Protein AF-A0A165CI71-F1 (afdb_monomer_lite)

Radius of gyration: 16.38 Å; chains: 1; bounding box: 43×19×41 Å

Sequence (108 aa):
IVILLYDYMLTIDQEIRYVWNSRLSVAKVFFYLNRFTMLGFALMSINELEDDIFSAASLCQFYGNASRCYQCSSFSALRVYATSDRSWTLAALTLTIGLVPFFTNVVR

pLDDT: mean 72.27, std 6.16, range [43.0, 84.31]

Structure (mmCIF, N/CA/C/O backbone):
data_AF-A0A165CI71-F1
#
_entry.id   AF-A0A165CI71-F1
#
loop_
_atom_site.group_PDB
_atom_site.id
_atom_site.type_symbol
_atom_site.label_atom_id
_atom_site.label_alt_id
_atom_site.label_comp_id
_atom_site.label_asym_id
_atom_site.label_entity_id
_atom_site.label_seq_id
_atom_site.pdbx_PDB_ins_code
_atom_site.Cartn_x
_atom_site.Cartn_y
_atom_site.Cartn_z
_atom_site.occupancy
_atom_site.B_iso_or_equiv
_atom_site.auth_seq_id
_atom_site.auth_comp_id
_atom_site.auth_asym_id
_atom_site.auth_atom_id
_atom_site.pdbx_PDB_model_num
ATOM 1 N N . ILE A 1 1 ? 3.870 -9.372 -13.603 1.00 66.50 1 ILE A N 1
ATOM 2 C CA . ILE A 1 1 ? 3.031 -8.159 -13.790 1.00 66.50 1 ILE A CA 1
ATOM 3 C C . ILE A 1 1 ? 1.646 -8.468 -14.365 1.00 66.50 1 ILE A C 1
ATOM 5 O O . ILE A 1 1 ? 0.677 -8.059 -13.748 1.00 66.50 1 ILE A O 1
ATOM 9 N N . VAL A 1 2 ? 1.512 -9.214 -15.472 1.00 74.12 2 VAL A N 1
ATOM 10 C CA . VAL A 1 2 ? 0.195 -9.493 -16.103 1.00 74.12 2 VAL A CA 1
ATOM 11 C C . VAL A 1 2 ? -0.806 -10.158 -15.149 1.00 74.12 2 VAL A C 1
ATOM 13 O O . VAL A 1 2 ? -1.924 -9.682 -15.011 1.00 74.12 2 VAL A O 1
ATOM 16 N N . ILE A 1 3 ? -0.383 -11.200 -14.425 1.00 77.69 3 ILE A N 1
ATOM 17 C CA . ILE A 1 3 ? -1.225 -11.884 -13.424 1.00 77.69 3 ILE A CA 1
ATOM 18 C C . ILE A 1 3 ? -1.631 -10.926 -12.293 1.00 77.69 3 ILE A C 1
ATOM 20 O O . ILE A 1 3 ? -2.764 -10.948 -11.838 1.00 77.69 3 ILE A O 1
ATOM 24 N N . LEU A 1 4 ? -0.718 -10.040 -11.894 1.00 73.75 4 LEU A N 1
ATOM 25 C CA . LEU A 1 4 ? -0.932 -9.032 -10.855 1.00 73.75 4 LEU A CA 1
ATOM 26 C C . LEU A 1 4 ? -1.972 -7.990 -11.285 1.00 73.75 4 LEU A C 1
ATOM 28 O O . LEU A 1 4 ? -2.879 -7.685 -10.524 1.00 73.75 4 LEU A O 1
ATOM 32 N N . LEU A 1 5 ? -1.873 -7.479 -12.515 1.00 75.00 5 LEU A N 1
ATOM 33 C CA . LEU A 1 5 ? -2.847 -6.540 -13.081 1.00 75.00 5 LEU A CA 1
ATOM 34 C C . LEU A 1 5 ? -4.219 -7.188 -13.276 1.00 75.00 5 LEU A C 1
ATOM 36 O O . LEU A 1 5 ? -5.240 -6.553 -13.023 1.00 75.00 5 LEU A O 1
ATOM 40 N N . TYR A 1 6 ? -4.239 -8.450 -13.700 1.00 80.88 6 TYR A N 1
ATOM 41 C CA . TYR A 1 6 ? -5.469 -9.214 -13.864 1.00 80.88 6 TYR A CA 1
ATOM 42 C C . TYR A 1 6 ? -6.191 -9.413 -12.526 1.00 80.88 6 TYR A C 1
ATOM 44 O O . TYR A 1 6 ? -7.376 -9.104 -12.410 1.00 80.88 6 TYR A O 1
ATOM 52 N N . ASP A 1 7 ? -5.457 -9.838 -11.498 1.00 79.94 7 ASP A N 1
ATOM 53 C CA . ASP A 1 7 ? -5.979 -9.977 -10.137 1.00 79.94 7 ASP A CA 1
ATOM 54 C C . ASP A 1 7 ? -6.476 -8.626 -9.589 1.00 79.94 7 ASP A C 1
ATOM 56 O O . ASP A 1 7 ? -7.530 -8.534 -8.955 1.00 79.94 7 ASP A O 1
ATOM 60 N N . TYR A 1 8 ? -5.781 -7.538 -9.944 1.00 76.19 8 TYR A N 1
ATOM 61 C CA . TYR A 1 8 ? -6.175 -6.174 -9.605 1.00 76.19 8 TYR A CA 1
ATOM 62 C C . TYR A 1 8 ? -7.506 -5.753 -10.205 1.00 76.19 8 TYR A C 1
ATOM 64 O O . TYR A 1 8 ? -8.343 -5.202 -9.492 1.00 76.19 8 TYR A O 1
ATOM 72 N N . MET A 1 9 ? -7.682 -5.984 -11.507 1.00 80.06 9 MET A N 1
ATOM 73 C CA . MET A 1 9 ? -8.901 -5.635 -12.237 1.00 80.06 9 MET A CA 1
ATOM 74 C C . MET A 1 9 ? -10.101 -6.403 -11.680 1.00 80.06 9 MET A C 1
ATOM 76 O O . MET A 1 9 ? -11.183 -5.837 -11.549 1.00 80.06 9 MET A O 1
ATOM 80 N N . LEU A 1 10 ? -9.893 -7.665 -11.297 1.00 84.31 10 LEU A N 1
ATOM 81 C CA . LEU A 1 10 ? -10.946 -8.520 -10.758 1.00 84.31 10 LEU A CA 1
ATOM 82 C C . LEU A 1 10 ? -11.391 -8.088 -9.352 1.00 84.31 10 LEU A C 1
ATOM 84 O O . LEU A 1 10 ? -12.578 -8.117 -9.031 1.00 84.31 10 LEU A O 1
ATOM 88 N N . THR A 1 11 ? -10.446 -7.663 -8.513 1.00 81.25 11 THR A N 1
ATOM 89 C CA . THR A 1 11 ? -10.713 -7.274 -7.118 1.00 81.25 11 THR A CA 1
ATOM 90 C C . THR A 1 11 ? -11.185 -5.824 -6.970 1.00 81.25 11 THR A C 1
ATOM 92 O O . THR A 1 11 ? -11.851 -5.496 -5.987 1.00 81.25 11 THR A O 1
ATOM 95 N N . ILE A 1 12 ? -10.925 -4.953 -7.956 1.00 79.25 12 ILE A N 1
ATOM 96 C CA . ILE A 1 12 ? -11.259 -3.519 -7.880 1.00 79.25 12 ILE A CA 1
ATOM 97 C C . ILE A 1 12 ? -12.766 -3.251 -7.788 1.00 79.25 12 ILE A C 1
ATOM 99 O O . ILE A 1 12 ?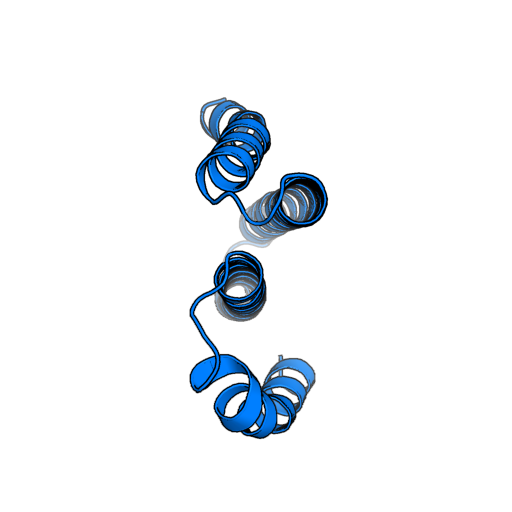 -13.175 -2.349 -7.062 1.00 79.25 12 ILE A O 1
ATOM 103 N N . ASP A 1 13 ? -13.595 -4.043 -8.473 1.00 78.56 13 ASP A N 1
ATOM 104 C CA . ASP A 1 13 ? -15.055 -3.873 -8.458 1.00 78.56 13 ASP A CA 1
ATOM 105 C C . ASP A 1 13 ? -15.624 -4.101 -7.048 1.00 78.56 13 ASP A C 1
ATOM 107 O O . ASP A 1 13 ? -16.398 -3.299 -6.514 1.00 78.56 13 ASP A O 1
ATOM 111 N N . GLN A 1 14 ? -15.138 -5.154 -6.387 1.00 75.81 14 GLN A N 1
ATOM 112 C CA . GLN A 1 14 ? -15.509 -5.481 -5.015 1.00 75.81 14 GLN A CA 1
ATOM 113 C C . GLN A 1 14 ? -14.959 -4.447 -4.027 1.00 75.81 14 GLN A C 1
ATOM 115 O O . GLN A 1 14 ? -15.649 -4.053 -3.085 1.00 75.81 14 GLN A O 1
ATOM 120 N N . GLU A 1 15 ? -13.747 -3.943 -4.250 1.00 76.75 15 GLU A N 1
ATOM 121 C CA . GLU A 1 15 ? -13.178 -2.885 -3.419 1.00 76.75 15 GLU A CA 1
ATOM 122 C C . GLU A 1 15 ? -13.957 -1.574 -3.513 1.00 76.75 15 GLU A C 1
ATOM 124 O O . GLU A 1 15 ? -14.213 -0.934 -2.493 1.00 76.75 15 GLU A O 1
ATOM 129 N N . ILE A 1 16 ? -14.393 -1.170 -4.702 1.00 73.56 16 ILE A N 1
ATOM 130 C CA . ILE A 1 16 ? -15.191 0.049 -4.860 1.00 73.56 16 ILE A CA 1
ATOM 131 C C . ILE A 1 16 ? -16.553 -0.121 -4.169 1.00 73.56 16 ILE A C 1
ATOM 133 O O . ILE A 1 16 ? -17.015 0.773 -3.458 1.00 73.56 16 ILE A O 1
ATOM 137 N N . ARG A 1 17 ? -17.188 -1.292 -4.283 1.00 75.69 17 ARG A N 1
ATOM 138 C CA . ARG A 1 17 ? -18.486 -1.543 -3.638 1.00 75.69 17 ARG A CA 1
ATOM 139 C C . ARG A 1 17 ? -18.419 -1.633 -2.116 1.00 75.69 17 ARG A C 1
ATOM 141 O O . ARG A 1 17 ? -19.226 -1.003 -1.434 1.00 75.69 17 ARG A O 1
ATOM 148 N N . TYR A 1 18 ? -17.486 -2.413 -1.578 1.00 68.88 18 TYR A N 1
ATOM 149 C CA . TYR A 1 18 ? -17.451 -2.734 -0.148 1.00 68.88 18 TYR A CA 1
ATOM 150 C C . TYR A 1 18 ? -16.467 -1.870 0.624 1.00 68.88 18 TYR A C 1
ATOM 152 O O . TYR A 1 18 ? -16.740 -1.434 1.746 1.00 68.88 18 TYR A O 1
ATOM 160 N N . VAL A 1 19 ? -15.314 -1.595 0.022 1.00 69.56 19 VAL A N 1
ATOM 161 C CA . VAL A 1 19 ? -14.267 -0.831 0.678 1.00 69.56 19 VAL A CA 1
ATOM 162 C C . VAL A 1 19 ? -14.564 0.648 0.508 1.00 69.56 19 VAL A C 1
ATOM 164 O O . VAL A 1 19 ? -14.734 1.280 1.539 1.00 69.56 19 VAL A O 1
ATOM 167 N N . TRP A 1 20 ? -14.724 1.220 -0.693 1.00 70.94 20 TRP A N 1
ATOM 168 C CA . TRP A 1 20 ? -14.856 2.683 -0.875 1.00 70.94 20 TRP A CA 1
ATOM 169 C C . TRP A 1 20 ? -16.063 3.283 -0.150 1.00 70.94 20 TRP A C 1
ATOM 171 O O . TRP A 1 20 ? -15.891 4.299 0.522 1.00 70.94 20 TRP A O 1
ATOM 181 N N . ASN A 1 21 ? -17.219 2.617 -0.175 1.00 68.12 21 ASN A N 1
ATOM 182 C CA . ASN A 1 21 ? -18.452 3.129 0.431 1.00 68.12 21 ASN A CA 1
ATOM 183 C C . ASN A 1 21 ? -18.540 2.942 1.966 1.00 68.12 21 ASN A C 1
ATOM 185 O O . ASN A 1 21 ? -19.445 3.459 2.617 1.00 68.12 21 ASN A O 1
ATOM 189 N N . SER A 1 22 ? -17.605 2.206 2.579 1.00 67.94 22 SER A N 1
ATOM 190 C CA . SER A 1 22 ? -17.564 2.019 4.037 1.00 67.94 22 SER A CA 1
ATOM 191 C C . SER A 1 22 ? -16.831 3.159 4.759 1.00 67.94 22 SER A C 1
ATOM 193 O O . SER A 1 22 ? -15.984 3.848 4.178 1.00 67.94 22 SER A O 1
ATOM 195 N N . ARG A 1 23 ? -17.121 3.358 6.057 1.00 67.31 23 ARG A N 1
ATOM 196 C CA . ARG A 1 23 ? -16.443 4.373 6.888 1.00 67.31 23 ARG A CA 1
ATOM 197 C C . ARG A 1 23 ? -14.925 4.217 6.775 1.00 67.31 23 ARG A C 1
ATOM 199 O O . ARG A 1 23 ? -14.416 3.103 6.907 1.00 67.31 23 ARG A O 1
ATOM 206 N N . LEU A 1 24 ? -14.210 5.326 6.550 1.00 62.72 24 LEU A N 1
ATOM 207 C CA . LEU A 1 24 ? -12.747 5.344 6.604 1.00 62.72 24 LEU A CA 1
ATOM 208 C C . LEU A 1 24 ? -12.315 4.693 7.920 1.00 62.72 24 LEU A C 1
ATOM 210 O O . LEU A 1 24 ? -12.759 5.091 8.992 1.00 62.72 24 LEU A O 1
ATOM 214 N N . SER A 1 25 ? -11.535 3.624 7.809 1.00 70.81 25 SER A N 1
ATOM 215 C CA . SER A 1 25 ? -11.026 2.817 8.914 1.00 70.81 25 SER A CA 1
ATOM 216 C C . SER A 1 25 ? -9.524 2.694 8.727 1.00 70.81 25 SER A C 1
ATOM 218 O O . SER A 1 25 ? -9.056 2.640 7.588 1.00 70.81 25 SER A O 1
ATOM 220 N N . VAL A 1 26 ? -8.773 2.606 9.821 1.00 65.56 26 VAL A N 1
ATOM 221 C CA . VAL A 1 26 ? -7.320 2.391 9.788 1.00 65.56 26 VAL A CA 1
ATOM 222 C C . VAL A 1 26 ? -6.981 1.198 8.888 1.00 65.56 26 VAL A C 1
ATOM 224 O O . VAL A 1 26 ? -6.152 1.312 7.991 1.00 65.56 26 VAL A O 1
ATOM 227 N N . ALA A 1 27 ? -7.734 0.103 9.015 1.00 69.25 27 ALA A N 1
ATOM 228 C CA . ALA A 1 27 ? -7.581 -1.089 8.182 1.00 69.25 27 ALA A CA 1
ATOM 229 C C . ALA A 1 27 ? -7.692 -0.817 6.672 1.00 69.25 27 ALA A C 1
ATOM 231 O O . ALA A 1 27 ? -6.950 -1.392 5.883 1.00 69.25 27 ALA A O 1
ATOM 232 N N . LYS A 1 28 ? -8.583 0.096 6.273 1.00 71.75 28 LYS A N 1
ATOM 233 C CA . LYS A 1 28 ? -8.804 0.488 4.876 1.00 71.75 28 LYS A CA 1
ATOM 234 C C . LYS A 1 28 ? -7.619 1.293 4.335 1.00 71.75 28 LYS A C 1
ATOM 236 O O . LYS A 1 28 ? -7.182 1.047 3.219 1.00 71.75 28 LYS A O 1
ATOM 241 N N . VAL A 1 29 ? -7.054 2.197 5.139 1.00 73.38 29 VAL A N 1
ATOM 242 C CA . VAL A 1 29 ? -5.844 2.960 4.774 1.00 73.38 29 VAL A CA 1
ATOM 243 C C . VAL A 1 29 ? -4.633 2.033 4.624 1.00 73.38 29 VAL A C 1
ATOM 245 O O . VAL A 1 29 ? -3.920 2.116 3.628 1.00 73.38 29 VAL A O 1
ATOM 248 N N . PHE A 1 30 ? -4.436 1.107 5.566 1.00 72.81 30 PHE A N 1
ATOM 249 C CA . PHE A 1 30 ? -3.366 0.108 5.493 1.00 72.81 30 PHE A CA 1
ATOM 250 C C . PHE A 1 30 ? -3.496 -0.812 4.281 1.00 72.81 30 PHE A C 1
ATOM 252 O O . PHE A 1 30 ? -2.502 -1.101 3.620 1.00 72.81 30 PHE A O 1
ATOM 259 N N . PHE A 1 31 ? -4.720 -1.239 3.971 1.00 74.31 31 PHE A N 1
ATOM 260 C CA . PHE A 1 31 ? -4.997 -2.051 2.796 1.00 74.31 31 PHE A CA 1
ATOM 261 C C . PHE A 1 31 ? -4.588 -1.322 1.508 1.00 74.31 31 PHE A C 1
ATOM 263 O O . PHE A 1 31 ? -3.859 -1.890 0.699 1.00 74.31 31 PHE A O 1
ATOM 270 N N . TYR A 1 32 ? -4.941 -0.038 1.354 1.00 73.38 32 TYR A N 1
ATOM 271 C CA . TYR A 1 32 ? -4.498 0.747 0.197 1.00 73.38 32 TYR A CA 1
ATOM 272 C C . TYR A 1 32 ? -2.987 0.923 0.140 1.00 73.38 32 TYR A C 1
ATOM 274 O O . TYR A 1 32 ? -2.403 0.731 -0.920 1.00 73.38 32 TYR A O 1
ATOM 282 N N . LEU A 1 33 ? -2.332 1.263 1.249 1.00 73.81 33 LEU A N 1
ATOM 283 C CA . LEU A 1 33 ? -0.882 1.464 1.258 1.00 73.81 33 LEU A CA 1
ATOM 284 C C . LEU A 1 33 ? -0.111 0.179 0.920 1.00 73.81 33 LEU A C 1
ATOM 286 O O . LEU A 1 33 ? 0.863 0.226 0.169 1.00 73.81 33 LEU A O 1
ATOM 290 N N . ASN A 1 34 ? -0.566 -0.975 1.416 1.00 74.44 34 ASN A N 1
ATOM 291 C CA . ASN A 1 34 ? -0.018 -2.279 1.043 1.00 74.44 34 ASN A CA 1
ATOM 292 C C . ASN A 1 34 ? -0.205 -2.562 -0.459 1.00 74.44 34 ASN A C 1
ATOM 294 O O . ASN A 1 34 ? 0.721 -2.977 -1.153 1.00 74.44 34 ASN A O 1
ATOM 298 N N . ARG A 1 35 ? -1.392 -2.241 -0.975 1.00 76.81 35 ARG A N 1
ATOM 299 C CA . ARG A 1 35 ? -1.748 -2.396 -2.384 1.00 76.81 35 ARG A CA 1
ATOM 300 C C . ARG A 1 35 ? -0.853 -1.504 -3.274 1.00 76.81 35 ARG A C 1
ATOM 302 O O . ARG A 1 35 ? -0.192 -1.988 -4.190 1.00 76.81 35 ARG A O 1
ATOM 309 N N . PHE A 1 36 ? -0.702 -0.220 -2.947 1.00 76.81 36 PHE A N 1
ATOM 310 C CA . PHE A 1 36 ? 0.171 0.710 -3.680 1.00 76.81 36 PHE A CA 1
ATOM 311 C C . PHE A 1 36 ? 1.658 0.342 -3.621 1.00 76.81 36 PHE A C 1
ATOM 313 O O . PHE A 1 36 ? 2.355 0.492 -4.623 1.00 76.81 36 PHE A O 1
ATOM 320 N N . THR A 1 37 ? 2.150 -0.166 -2.489 1.00 72.19 37 THR A N 1
ATOM 321 C CA . THR A 1 37 ? 3.551 -0.612 -2.380 1.00 72.19 37 THR A CA 1
ATOM 322 C C . THR A 1 37 ? 3.833 -1.822 -3.271 1.00 72.19 37 THR A C 1
ATOM 324 O O . THR A 1 37 ? 4.879 -1.871 -3.917 1.00 72.19 37 THR A O 1
ATOM 327 N N . MET A 1 38 ? 2.884 -2.753 -3.389 1.00 72.19 38 MET A N 1
ATOM 328 C CA . MET A 1 38 ? 3.012 -3.927 -4.257 1.00 72.19 38 MET A CA 1
ATOM 329 C C . MET A 1 38 ? 2.985 -3.559 -5.753 1.00 72.19 38 MET A C 1
ATOM 331 O O . MET A 1 38 ? 3.772 -4.099 -6.532 1.00 72.19 38 MET A O 1
ATOM 335 N N . LEU A 1 39 ? 2.152 -2.588 -6.154 1.00 73.50 39 LEU A N 1
ATOM 336 C CA . LEU A 1 39 ? 2.196 -2.018 -7.509 1.00 73.50 39 LEU A CA 1
ATOM 337 C C . LEU A 1 39 ? 3.491 -1.261 -7.785 1.00 73.50 39 LEU A C 1
ATOM 339 O O . LEU A 1 39 ? 4.063 -1.426 -8.857 1.00 73.50 39 LEU A O 1
ATOM 343 N N . GLY A 1 40 ? 3.963 -0.456 -6.831 1.00 74.88 40 GLY A N 1
ATOM 344 C CA . GLY A 1 40 ? 5.224 0.273 -6.959 1.00 74.88 40 GLY A CA 1
ATOM 345 C C . GLY A 1 40 ? 6.403 -0.668 -7.212 1.00 74.88 40 GLY A C 1
ATOM 346 O O . GLY A 1 40 ? 7.182 -0.436 -8.132 1.00 74.88 40 GLY A O 1
ATOM 347 N N . PHE A 1 41 ? 6.470 -1.783 -6.476 1.00 72.62 41 PHE A N 1
ATOM 348 C CA . PHE A 1 41 ? 7.467 -2.832 -6.701 1.00 72.62 41 PHE A CA 1
ATOM 349 C C . PHE A 1 41 ? 7.346 -3.459 -8.097 1.00 72.62 41 PHE A C 1
ATOM 351 O O . PHE A 1 41 ? 8.337 -3.591 -8.813 1.00 72.62 41 PHE A O 1
ATOM 358 N N . ALA A 1 42 ? 6.123 -3.795 -8.519 1.00 74.19 42 ALA A N 1
ATOM 359 C CA . ALA A 1 42 ? 5.887 -4.352 -9.846 1.00 74.19 42 AL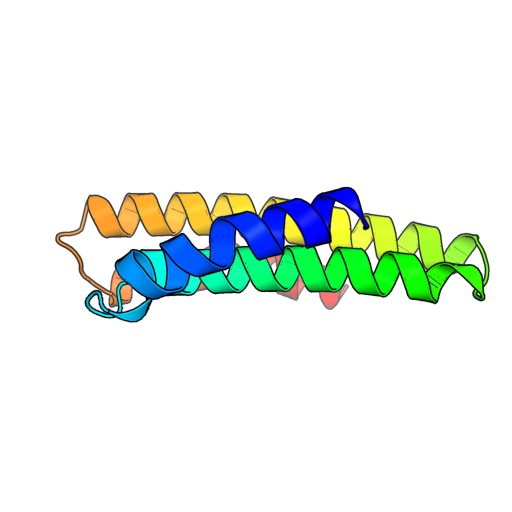A A CA 1
ATOM 360 C C . ALA A 1 42 ? 6.287 -3.377 -10.968 1.00 74.19 42 ALA A C 1
ATOM 362 O O . ALA A 1 42 ? 6.807 -3.820 -11.985 1.00 74.19 42 ALA A O 1
ATOM 363 N N . LEU A 1 43 ? 6.094 -2.067 -10.789 1.00 75.94 43 LEU A N 1
ATOM 364 C CA . LEU A 1 43 ? 6.518 -1.050 -11.754 1.00 75.94 43 LEU A CA 1
ATOM 365 C C . LEU A 1 43 ? 8.041 -0.872 -11.773 1.00 75.94 43 LEU A C 1
ATOM 367 O O . LEU A 1 43 ? 8.622 -0.820 -12.852 1.00 75.94 43 LEU A O 1
ATOM 371 N N . MET A 1 44 ? 8.706 -0.838 -10.614 1.00 69.81 44 MET A N 1
ATOM 372 C CA . MET A 1 44 ? 10.175 -0.773 -10.550 1.00 69.81 44 MET A CA 1
ATOM 373 C C . MET A 1 44 ? 10.822 -1.965 -1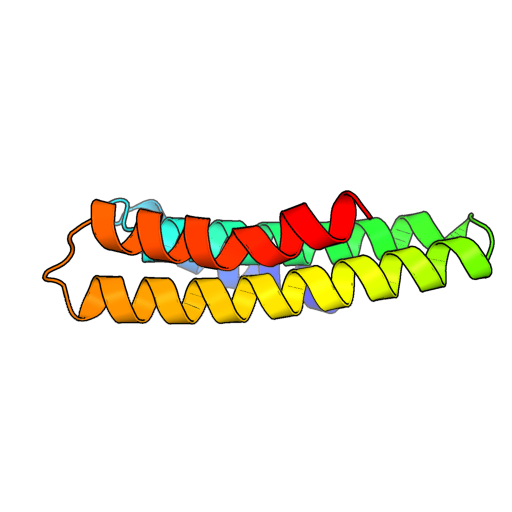1.253 1.00 69.81 44 MET A C 1
ATOM 375 O O . MET A 1 44 ? 11.713 -1.770 -12.071 1.00 69.81 44 MET A O 1
ATOM 379 N N . SER A 1 45 ? 10.278 -3.172 -11.064 1.00 67.88 45 SER A N 1
ATOM 380 C CA . SER A 1 45 ? 10.775 -4.376 -11.742 1.00 67.88 45 SER A CA 1
ATOM 381 C C . SER A 1 45 ? 10.671 -4.340 -13.277 1.00 67.88 45 SER A C 1
ATOM 383 O O . SER A 1 45 ? 11.332 -5.126 -13.945 1.00 67.88 45 SER A O 1
ATOM 385 N N . ILE A 1 46 ? 9.850 -3.447 -13.851 1.00 70.00 46 ILE A N 1
ATOM 386 C CA . ILE A 1 46 ? 9.773 -3.233 -15.308 1.00 70.00 46 ILE A CA 1
ATOM 387 C C . ILE A 1 46 ? 10.860 -2.257 -15.774 1.00 70.00 46 ILE A C 1
ATOM 389 O O . ILE A 1 46 ? 11.385 -2.416 -16.869 1.00 70.00 46 ILE A O 1
ATOM 393 N N . ASN A 1 47 ? 11.193 -1.255 -14.955 1.00 65.50 47 ASN A N 1
ATOM 394 C CA . ASN A 1 47 ? 12.193 -0.240 -15.299 1.00 65.50 47 ASN A CA 1
ATOM 395 C C . ASN A 1 47 ? 13.632 -0.772 -15.145 1.00 65.50 47 ASN A C 1
ATOM 397 O O . ASN A 1 47 ? 14.521 -0.328 -15.855 1.00 65.50 47 ASN A O 1
ATOM 401 N N . GLU A 1 48 ? 13.851 -1.783 -14.297 1.00 60.75 48 GLU A N 1
ATOM 402 C CA . GLU A 1 48 ? 15.157 -2.445 -14.115 1.00 60.75 48 GLU A CA 1
ATOM 403 C C . GLU A 1 48 ? 15.628 -3.284 -15.324 1.00 60.75 48 GLU A C 1
ATOM 405 O O . GLU A 1 48 ? 16.711 -3.861 -15.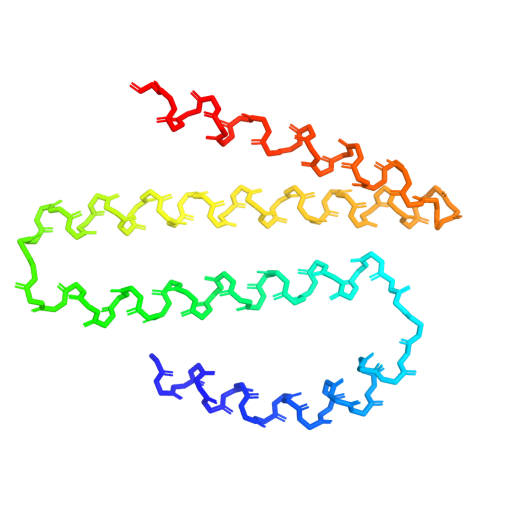285 1.00 60.75 48 GLU A O 1
ATOM 410 N N . LEU A 1 49 ? 14.846 -3.374 -16.406 1.00 57.22 49 LEU A N 1
ATOM 411 C CA . LEU A 1 49 ? 15.237 -4.104 -17.620 1.00 57.22 49 LEU A CA 1
ATOM 412 C C . LEU A 1 49 ? 16.282 -3.362 -18.476 1.00 57.22 49 LEU A C 1
ATOM 414 O O . LEU A 1 49 ? 16.886 -3.996 -19.340 1.00 57.22 49 LEU A O 1
ATOM 418 N N . GLU A 1 50 ? 16.507 -2.063 -18.246 1.00 62.50 50 GLU A N 1
ATOM 419 C CA . GLU A 1 50 ? 17.493 -1.255 -18.989 1.00 62.50 50 GLU A CA 1
ATOM 420 C C . GLU A 1 50 ? 18.757 -0.897 -18.181 1.00 62.50 50 GLU A C 1
ATOM 422 O O . GLU A 1 50 ? 19.753 -0.492 -18.779 1.00 62.50 50 GLU A O 1
ATOM 427 N N . ASP A 1 51 ? 18.762 -1.101 -16.858 1.00 60.62 51 ASP A N 1
ATOM 428 C CA . ASP A 1 51 ? 19.846 -0.668 -15.965 1.00 60.62 51 ASP A CA 1
ATOM 429 C C . ASP A 1 51 ? 20.774 -1.813 -15.506 1.00 60.62 51 ASP A C 1
ATOM 431 O O . ASP A 1 51 ? 20.416 -2.991 -15.472 1.00 60.62 51 ASP A O 1
ATOM 435 N N . ASP A 1 52 ? 22.000 -1.444 -15.125 1.00 63.09 52 ASP A N 1
ATOM 436 C CA . ASP A 1 52 ? 23.085 -2.330 -14.686 1.00 63.09 52 ASP A CA 1
ATOM 437 C C . ASP A 1 52 ? 22.628 -3.369 -13.631 1.00 63.09 52 ASP A C 1
ATOM 439 O O . ASP A 1 52 ? 22.111 -3.018 -12.562 1.00 63.09 52 ASP A O 1
ATOM 443 N N . ILE A 1 53 ? 22.880 -4.660 -13.897 1.00 62.16 53 ILE A N 1
ATOM 444 C CA . ILE A 1 53 ? 22.394 -5.826 -13.118 1.00 62.16 53 ILE A CA 1
ATOM 445 C C . ILE A 1 53 ? 22.714 -5.707 -11.614 1.00 62.16 53 ILE A C 1
ATOM 447 O O . ILE A 1 53 ? 21.966 -6.193 -10.762 1.00 62.16 53 ILE A O 1
ATOM 451 N N . PHE A 1 54 ? 23.827 -5.053 -11.272 1.00 57.47 54 PHE A N 1
ATOM 452 C CA . PHE A 1 54 ? 24.290 -4.904 -9.892 1.00 57.47 54 PHE A CA 1
ATOM 453 C C . PHE A 1 54 ? 23.469 -3.882 -9.088 1.00 57.47 54 PHE A C 1
ATOM 455 O O . PHE A 1 54 ? 23.177 -4.110 -7.912 1.00 57.47 54 PHE A O 1
ATOM 462 N N . SER A 1 55 ? 23.051 -2.782 -9.723 1.00 66.50 55 SER A N 1
ATOM 463 C CA . SER A 1 55 ? 22.239 -1.742 -9.080 1.00 66.50 55 SER A CA 1
ATOM 464 C C . SER A 1 55 ? 20.800 -2.225 -8.891 1.00 66.50 55 SER A C 1
ATOM 466 O O . SER A 1 55 ? 20.271 -2.162 -7.777 1.00 66.50 55 SER A O 1
ATOM 468 N N . ALA A 1 56 ? 20.227 -2.846 -9.928 1.00 66.06 56 ALA A N 1
ATOM 469 C CA . ALA A 1 56 ? 18.890 -3.439 -9.899 1.00 66.06 56 ALA A CA 1
ATOM 470 C C . ALA A 1 56 ? 18.739 -4.482 -8.774 1.00 66.06 56 ALA A C 1
ATOM 472 O O . ALA A 1 56 ? 17.838 -4.401 -7.942 1.00 66.06 56 ALA A O 1
ATOM 473 N N . ALA A 1 57 ? 19.6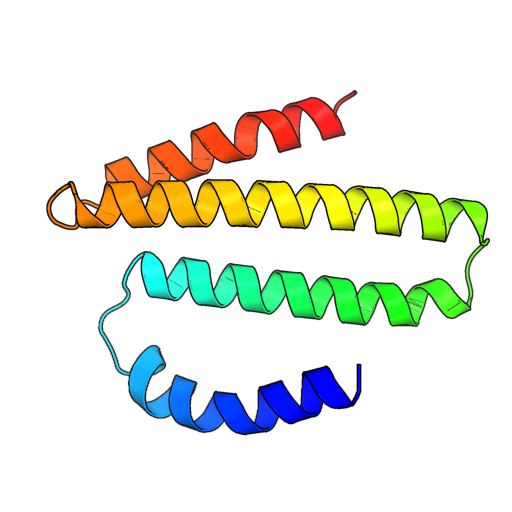90 -5.416 -8.644 1.00 70.06 57 ALA A N 1
ATOM 474 C CA . ALA A 1 57 ? 19.635 -6.440 -7.597 1.00 70.06 57 ALA A CA 1
ATOM 475 C C . ALA A 1 57 ? 19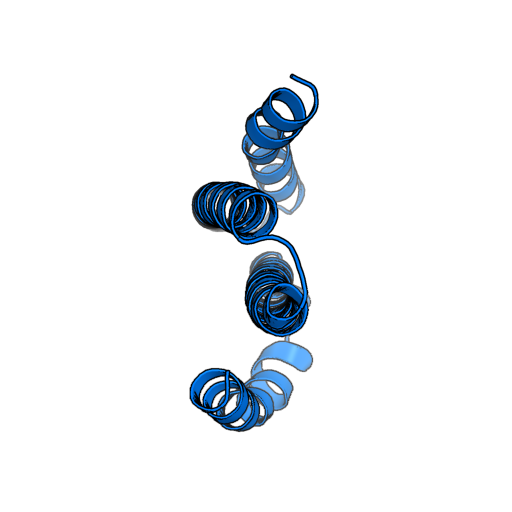.654 -5.853 -6.170 1.00 70.06 57 ALA A C 1
ATOM 477 O O . ALA A 1 57 ? 18.967 -6.362 -5.277 1.00 70.06 57 ALA A O 1
ATOM 478 N N . SER A 1 58 ? 20.427 -4.785 -5.948 1.00 71.19 58 SER A N 1
ATOM 479 C CA . SER A 1 58 ? 20.526 -4.121 -4.644 1.00 71.19 58 SER A CA 1
ATOM 480 C C . SER A 1 58 ? 19.246 -3.362 -4.276 1.00 71.19 58 SER A C 1
ATOM 482 O O . SER A 1 58 ? 18.760 -3.489 -3.149 1.00 71.19 58 SER A O 1
ATOM 484 N N . LEU A 1 59 ? 18.640 -2.663 -5.242 1.00 68.56 59 LEU A N 1
ATOM 485 C CA . LEU A 1 59 ? 17.357 -1.985 -5.075 1.00 68.56 59 LEU A CA 1
ATOM 486 C C . LEU A 1 59 ? 16.247 -3.005 -4.824 1.00 68.56 59 LEU A C 1
ATOM 488 O O . LEU A 1 59 ? 15.498 -2.876 -3.856 1.00 68.56 59 LEU A O 1
ATOM 492 N N . CYS A 1 60 ? 16.197 -4.078 -5.608 1.00 70.12 60 CYS A N 1
ATOM 493 C CA . CYS A 1 60 ? 15.200 -5.130 -5.462 1.00 70.12 60 CYS A CA 1
ATOM 494 C C . CYS A 1 60 ? 15.267 -5.808 -4.074 1.00 70.12 60 CYS A C 1
ATOM 496 O O . CYS A 1 60 ? 14.235 -6.016 -3.428 1.00 70.12 60 CYS A O 1
ATOM 498 N N . GLN A 1 61 ? 16.471 -6.066 -3.542 1.00 76.75 61 GLN A N 1
ATOM 499 C CA . GLN A 1 61 ? 16.649 -6.561 -2.167 1.00 76.75 61 GLN A CA 1
ATOM 500 C C . GLN A 1 61 ? 16.254 -5.528 -1.106 1.00 76.75 61 GLN A C 1
ATOM 502 O O . GLN A 1 61 ? 15.609 -5.880 -0.113 1.00 76.75 61 GLN A O 1
ATOM 507 N N . PHE A 1 62 ? 16.613 -4.260 -1.305 1.00 71.75 62 PHE A N 1
ATOM 508 C CA . PHE A 1 62 ? 16.272 -3.177 -0.389 1.00 71.75 62 PHE A CA 1
ATOM 509 C C . PHE A 1 62 ? 14.748 -2.988 -0.286 1.00 71.75 62 PHE A C 1
ATOM 511 O O . PHE A 1 62 ? 14.188 -3.051 0.812 1.00 71.75 62 PHE A O 1
ATOM 518 N N . TYR A 1 63 ? 14.057 -2.866 -1.423 1.00 71.31 63 TYR A N 1
ATOM 519 C CA . TYR A 1 63 ? 12.596 -2.765 -1.493 1.00 71.31 63 TYR A CA 1
ATOM 520 C C . TYR A 1 63 ? 11.899 -4.037 -0.991 1.00 71.31 63 TYR A C 1
ATOM 522 O O . TYR A 1 63 ? 10.894 -3.956 -0.278 1.00 71.31 63 TYR A O 1
ATOM 530 N N . GLY A 1 64 ? 12.448 -5.218 -1.289 1.00 74.75 64 GLY A N 1
ATOM 531 C CA . GLY A 1 64 ? 11.947 -6.494 -0.780 1.00 74.75 64 GLY A CA 1
ATOM 532 C C . GLY A 1 64 ? 11.970 -6.561 0.750 1.00 74.75 64 GLY A C 1
ATOM 533 O O . GLY A 1 64 ? 10.956 -6.886 1.372 1.00 74.75 64 GLY A O 1
ATOM 534 N N . ASN A 1 65 ? 13.086 -6.179 1.373 1.00 76.31 65 ASN A N 1
ATOM 535 C CA . ASN A 1 65 ? 13.213 -6.130 2.831 1.00 76.31 65 ASN A CA 1
ATOM 536 C C . ASN A 1 65 ? 12.322 -5.042 3.454 1.00 76.31 65 ASN A C 1
ATOM 538 O O . ASN A 1 65 ? 11.655 -5.294 4.460 1.00 76.31 65 ASN A O 1
ATOM 542 N N . ALA A 1 66 ? 12.238 -3.870 2.819 1.00 72.44 66 ALA A N 1
ATOM 543 C CA . ALA A 1 66 ? 11.362 -2.772 3.225 1.00 72.44 66 ALA A CA 1
ATOM 544 C C . ALA A 1 66 ? 9.888 -3.197 3.282 1.00 72.44 66 ALA A C 1
ATOM 546 O O . ALA A 1 66 ? 9.205 -2.983 4.286 1.00 72.44 66 ALA A O 1
ATOM 547 N N . SER A 1 67 ? 9.410 -3.848 2.216 1.00 75.12 67 SER A N 1
ATOM 548 C CA . SER A 1 67 ? 8.025 -4.314 2.104 1.00 75.12 67 SER A CA 1
ATOM 549 C C . SER A 1 67 ? 7.679 -5.346 3.180 1.00 75.12 67 SER A C 1
ATOM 551 O O . SER A 1 67 ? 6.592 -5.305 3.758 1.00 75.12 67 SER A O 1
ATOM 553 N N . ARG A 1 68 ? 8.632 -6.225 3.516 1.00 74.31 68 ARG A N 1
ATOM 554 C CA . ARG A 1 68 ? 8.467 -7.271 4.528 1.00 74.31 68 ARG A CA 1
ATOM 555 C C . ARG A 1 68 ? 8.339 -6.669 5.931 1.00 74.31 68 ARG A C 1
ATOM 557 O O . ARG A 1 68 ? 7.433 -7.039 6.675 1.00 74.31 68 ARG A O 1
ATOM 564 N N . CYS A 1 69 ? 9.175 -5.686 6.266 1.00 72.00 69 CYS A N 1
ATOM 565 C CA . CYS A 1 69 ? 9.073 -4.944 7.527 1.00 72.00 69 CYS A CA 1
ATOM 566 C C . CYS A 1 69 ? 7.769 -4.139 7.612 1.00 72.00 69 CYS A C 1
ATOM 568 O O . CYS A 1 69 ? 7.077 -4.185 8.631 1.00 72.00 69 CYS A O 1
ATOM 570 N N . TYR A 1 70 ? 7.386 -3.473 6.518 1.00 75.81 70 TYR A N 1
ATOM 571 C CA . TYR A 1 70 ? 6.144 -2.708 6.431 1.00 75.81 70 TYR A CA 1
ATOM 572 C C . TYR A 1 70 ? 4.904 -3.577 6.688 1.00 75.81 70 TYR A C 1
ATOM 574 O O . TYR A 1 70 ? 4.013 -3.187 7.448 1.00 75.81 70 TYR A O 1
ATOM 582 N N . GLN A 1 71 ? 4.853 -4.776 6.101 1.00 76.69 71 GLN A N 1
ATOM 583 C CA . GLN A 1 71 ? 3.760 -5.727 6.308 1.00 76.69 71 GLN A CA 1
ATOM 584 C C . GLN A 1 71 ? 3.655 -6.156 7.779 1.00 76.69 71 GLN A C 1
ATOM 586 O O . GLN A 1 71 ? 2.569 -6.088 8.356 1.00 76.69 71 GLN A O 1
ATOM 591 N N . CYS A 1 72 ? 4.772 -6.508 8.423 1.00 76.06 72 CYS A N 1
ATOM 592 C CA . CYS A 1 72 ? 4.797 -6.905 9.835 1.00 76.06 72 CYS A CA 1
ATOM 593 C C . CYS A 1 72 ? 4.303 -5.795 10.779 1.00 76.06 72 CYS A C 1
ATOM 595 O O . CYS A 1 72 ? 3.489 -6.046 11.677 1.00 76.06 72 CYS A O 1
ATOM 597 N N . SER A 1 73 ? 4.757 -4.558 10.570 1.00 78.44 73 SER A N 1
ATOM 598 C CA . SER A 1 73 ? 4.309 -3.404 11.357 1.00 78.44 73 SER A CA 1
ATOM 599 C C . SER A 1 73 ? 2.833 -3.093 11.117 1.00 78.44 73 SER A C 1
ATOM 601 O O . SER A 1 73 ? 2.114 -2.782 12.065 1.00 78.44 73 SER A O 1
ATOM 603 N N . SER A 1 74 ? 2.356 -3.257 9.880 1.00 76.19 74 SER A N 1
ATOM 604 C CA . SER A 1 74 ? 0.947 -3.060 9.527 1.00 76.19 74 SER A CA 1
ATOM 605 C C . SER A 1 74 ? 0.035 -4.050 10.247 1.00 76.19 74 SER A C 1
ATOM 607 O O . SER A 1 74 ? -0.935 -3.637 10.881 1.00 76.19 74 SER A O 1
ATOM 609 N N . PHE A 1 75 ? 0.372 -5.345 10.235 1.00 79.06 75 PHE A N 1
ATOM 610 C CA . PHE A 1 75 ? -0.389 -6.368 10.961 1.00 79.06 75 PHE A CA 1
ATOM 611 C C . PHE A 1 75 ? -0.377 -6.140 12.476 1.00 79.06 75 PHE A C 1
ATOM 613 O O . PHE A 1 75 ? -1.400 -6.320 13.140 1.00 79.06 75 PHE A O 1
ATOM 620 N N . SER A 1 76 ? 0.753 -5.689 13.021 1.00 81.19 76 SER A N 1
ATOM 621 C CA . SER A 1 76 ? 0.875 -5.366 14.446 1.00 81.19 76 SER A CA 1
ATOM 622 C C . SER A 1 76 ? -0.002 -4.168 14.831 1.00 81.19 76 SER A C 1
ATOM 624 O O . SER A 1 76 ? -0.741 -4.239 15.812 1.00 81.19 76 SER A O 1
ATOM 626 N N . ALA A 1 77 ? 0.001 -3.104 14.024 1.00 78.94 77 ALA A N 1
ATOM 627 C CA . ALA A 1 77 ? -0.830 -1.919 14.236 1.00 78.94 77 ALA A CA 1
ATOM 628 C C . ALA A 1 77 ? -2.332 -2.223 14.102 1.00 78.94 77 ALA A C 1
ATOM 630 O O . ALA A 1 77 ? -3.135 -1.768 14.916 1.00 78.94 77 ALA A O 1
ATOM 631 N N . LEU A 1 78 ? -2.715 -3.046 13.122 1.00 76.75 78 LEU A N 1
ATOM 632 C CA . LEU A 1 78 ? -4.083 -3.548 12.940 1.00 76.75 78 LEU A CA 1
ATOM 633 C C . LEU A 1 78 ? -4.571 -4.349 14.149 1.00 76.75 78 LEU A C 1
ATOM 635 O O . LEU A 1 78 ? -5.703 -4.167 14.601 1.00 76.75 78 LEU A O 1
ATOM 639 N N . ARG A 1 79 ? -3.712 -5.212 14.700 1.00 79.81 79 ARG A N 1
ATOM 640 C CA . ARG A 1 79 ? -4.029 -5.987 15.901 1.00 79.81 79 ARG A CA 1
ATOM 641 C C . ARG A 1 79 ? -4.237 -5.076 17.109 1.00 79.81 79 ARG A C 1
ATOM 643 O O . ARG A 1 79 ? -5.218 -5.252 17.826 1.00 79.81 79 ARG A O 1
ATOM 650 N N . VAL A 1 80 ? -3.366 -4.084 17.301 1.00 80.56 80 VAL A N 1
ATOM 651 C CA . VAL A 1 80 ? -3.487 -3.112 18.400 1.00 80.56 80 VAL A CA 1
ATOM 652 C C . VAL A 1 80 ? -4.747 -2.259 18.247 1.00 80.56 80 VAL A C 1
ATOM 654 O O . VAL A 1 80 ? -5.473 -2.067 19.221 1.00 80.56 80 VAL A O 1
ATOM 657 N N . TYR A 1 81 ? -5.074 -1.835 17.023 1.00 74.25 81 TYR A N 1
ATOM 658 C CA . TYR A 1 81 ? -6.314 -1.122 16.709 1.00 74.25 81 TYR A CA 1
ATOM 659 C C . TYR A 1 81 ? -7.568 -1.921 17.089 1.00 74.25 81 TYR A C 1
ATOM 661 O O . TYR A 1 81 ? -8.512 -1.361 17.648 1.00 74.25 81 TYR A O 1
ATOM 669 N N . ALA A 1 82 ? -7.571 -3.231 16.816 1.00 78.44 82 ALA A N 1
ATOM 670 C CA . ALA A 1 82 ? -8.681 -4.116 17.154 1.00 78.44 82 ALA A CA 1
ATOM 671 C C . ALA A 1 82 ? -8.827 -4.327 18.671 1.00 78.44 82 ALA A C 1
ATOM 673 O O . ALA A 1 82 ? -9.946 -4.384 19.171 1.00 78.44 82 ALA A O 1
ATOM 674 N N . THR A 1 83 ? -7.718 -4.406 19.414 1.00 81.25 83 THR A N 1
ATOM 675 C CA . THR A 1 83 ? -7.742 -4.578 20.879 1.00 81.25 83 THR A CA 1
ATOM 676 C C . THR A 1 83 ? -8.031 -3.295 21.656 1.00 81.25 83 THR A C 1
ATOM 678 O O . THR A 1 83 ? -8.373 -3.367 22.830 1.00 81.25 83 THR A O 1
ATOM 681 N N . SER A 1 84 ? -7.881 -2.123 21.034 1.00 74.12 84 SER A N 1
ATOM 682 C CA . SER A 1 84 ? -7.917 -0.828 21.725 1.00 74.12 84 SER A CA 1
ATOM 683 C C . SER A 1 84 ? -9.154 0.012 21.391 1.00 74.12 84 SER A C 1
ATOM 685 O O . SER A 1 84 ? -9.072 1.230 21.226 1.00 74.12 84 SER A O 1
ATOM 687 N N . ASP A 1 85 ? -10.298 -0.663 21.253 1.00 71.31 85 ASP A N 1
ATOM 688 C CA . ASP A 1 85 ? -11.622 -0.066 21.019 1.00 71.31 85 ASP A CA 1
ATOM 689 C C . ASP A 1 85 ? -11.631 0.973 19.882 1.00 71.31 85 ASP A C 1
ATOM 691 O O . ASP A 1 85 ? -12.130 2.093 19.997 1.00 71.31 85 ASP A O 1
ATOM 695 N N . ARG A 1 86 ? -10.999 0.619 18.750 1.00 65.50 86 ARG A N 1
ATOM 696 C CA . ARG A 1 86 ? -11.012 1.424 17.516 1.00 65.50 86 ARG A CA 1
ATOM 697 C C . ARG A 1 86 ? -10.345 2.808 17.646 1.00 65.50 86 ARG A C 1
ATOM 699 O O . ARG A 1 86 ? -10.560 3.682 16.799 1.00 65.50 86 ARG A O 1
ATOM 706 N N . SER A 1 87 ? -9.501 3.019 18.657 1.00 69.12 87 SER A N 1
ATOM 707 C CA . SER A 1 87 ? -8.761 4.272 18.845 1.00 69.12 87 SER A CA 1
ATOM 708 C C . SER A 1 87 ? -7.631 4.434 17.811 1.00 69.12 87 SER A C 1
ATOM 710 O O . SER A 1 87 ? -6.696 3.639 17.703 1.00 69.12 87 SER A O 1
ATOM 712 N N . TRP A 1 88 ? -7.726 5.488 16.997 1.00 66.94 88 TRP A N 1
ATOM 713 C CA . TRP A 1 88 ? -6.821 5.734 15.863 1.00 66.94 88 TRP A CA 1
ATOM 714 C C . TRP A 1 88 ? -5.401 6.132 16.285 1.00 66.94 88 TRP A C 1
ATOM 716 O O . TRP A 1 88 ? -4.444 5.878 15.556 1.00 66.94 88 TRP A O 1
ATOM 726 N N . THR A 1 89 ? -5.253 6.731 17.465 1.00 74.44 89 THR A N 1
ATOM 727 C CA . THR A 1 89 ? -3.978 7.238 17.988 1.00 74.44 89 THR A CA 1
ATOM 728 C C . THR A 1 89 ? -2.989 6.119 18.306 1.00 74.44 89 THR A C 1
ATOM 730 O O . THR A 1 89 ? -1.812 6.227 17.968 1.00 74.44 89 THR A O 1
ATOM 733 N N . LEU A 1 90 ? -3.454 5.011 18.887 1.00 70.50 90 LEU A N 1
ATOM 734 C CA . LEU A 1 90 ? -2.601 3.876 19.255 1.00 70.50 90 LEU A CA 1
ATOM 735 C C . LEU A 1 90 ? -2.154 3.059 18.036 1.00 70.50 90 LEU A C 1
ATOM 737 O O . LEU A 1 90 ? -1.018 2.584 17.979 1.00 70.50 90 LEU A O 1
ATOM 741 N N . ALA A 1 91 ? -3.010 2.960 17.020 1.00 71.69 91 ALA A N 1
ATOM 742 C CA . ALA A 1 91 ? -2.647 2.355 15.743 1.00 71.69 91 ALA A CA 1
ATOM 743 C C . ALA A 1 91 ? -1.611 3.199 14.979 1.00 71.69 91 ALA A C 1
ATOM 745 O O . ALA A 1 91 ? -0.671 2.661 14.398 1.00 71.69 91 ALA A O 1
ATOM 746 N N . ALA A 1 92 ? -1.747 4.529 15.017 1.00 73.25 92 ALA A N 1
ATOM 747 C CA . ALA A 1 92 ? -0.770 5.433 14.417 1.00 73.25 92 ALA A CA 1
ATOM 748 C C . ALA A 1 92 ? 0.587 5.359 15.134 1.00 73.25 92 ALA A C 1
ATOM 750 O O . ALA A 1 92 ? 1.614 5.262 14.470 1.00 73.25 92 ALA A O 1
ATOM 751 N N . LEU A 1 93 ? 0.596 5.328 16.471 1.00 79.44 93 LEU A N 1
ATOM 752 C CA . LEU A 1 93 ? 1.823 5.183 17.265 1.00 79.44 93 LEU A CA 1
ATOM 753 C C . LEU A 1 93 ? 2.552 3.863 16.997 1.00 79.44 93 LEU A C 1
ATOM 755 O O . LEU A 1 93 ? 3.772 3.832 16.871 1.00 79.44 93 LEU A O 1
ATOM 759 N N . THR A 1 94 ? 1.818 2.759 16.888 1.00 79.81 94 THR A N 1
ATOM 760 C CA . THR A 1 94 ? 2.425 1.450 16.600 1.00 79.81 94 THR A CA 1
ATOM 761 C C . THR A 1 94 ? 2.984 1.366 15.182 1.00 79.81 94 THR A C 1
ATOM 763 O O . THR A 1 94 ? 4.032 0.752 14.981 1.00 79.81 94 THR A O 1
ATOM 766 N N . LEU A 1 95 ? 2.356 2.044 14.216 1.00 74.38 95 LEU A N 1
ATOM 767 C CA . LEU A 1 95 ? 2.900 2.198 12.866 1.00 74.38 95 LEU A CA 1
ATOM 768 C C . LEU A 1 95 ? 4.181 3.030 12.876 1.00 74.38 95 LEU A C 1
ATOM 770 O O . LEU A 1 95 ? 5.184 2.589 12.317 1.00 74.38 95 LEU A O 1
ATOM 774 N N . THR A 1 96 ? 4.168 4.212 13.503 1.00 76.94 96 THR A N 1
ATOM 775 C CA . THR A 1 96 ? 5.338 5.102 13.502 1.00 76.94 96 THR A CA 1
ATOM 776 C C . THR A 1 96 ? 6.532 4.434 14.165 1.00 76.94 96 THR A C 1
ATOM 778 O O . THR A 1 96 ? 7.610 4.456 13.581 1.00 76.94 96 THR A O 1
ATOM 781 N N . ILE A 1 97 ? 6.330 3.751 15.298 1.00 76.81 97 ILE A N 1
ATOM 782 C CA . ILE A 1 97 ? 7.367 2.965 15.986 1.00 76.81 97 ILE A CA 1
ATOM 783 C C . ILE A 1 97 ? 7.886 1.822 15.101 1.00 76.81 97 ILE A C 1
ATOM 785 O O . ILE A 1 97 ? 9.093 1.601 15.031 1.00 76.81 97 ILE A O 1
ATOM 789 N N . GLY A 1 98 ? 7.001 1.119 14.389 1.00 73.38 98 GLY A N 1
ATOM 790 C CA . GLY A 1 98 ? 7.383 0.047 13.467 1.00 73.38 98 GLY A CA 1
ATOM 791 C C . GLY A 1 98 ? 8.170 0.523 12.239 1.00 73.38 98 GLY A C 1
ATOM 792 O O . GLY A 1 98 ? 8.983 -0.233 11.712 1.00 73.38 98 GLY A O 1
ATOM 793 N N . LEU A 1 99 ? 7.977 1.776 11.809 1.00 70.56 99 LEU A N 1
ATOM 794 C CA . LEU A 1 99 ? 8.709 2.385 10.692 1.00 70.56 99 LEU A CA 1
ATOM 795 C C . LEU A 1 99 ? 10.076 2.964 11.089 1.00 70.56 99 LEU A C 1
ATOM 797 O O . LEU A 1 99 ? 10.926 3.136 10.218 1.00 70.56 99 LEU A O 1
ATOM 801 N N . VAL A 1 100 ? 10.317 3.256 12.373 1.00 78.12 100 VAL A N 1
ATOM 802 C CA . VAL A 1 100 ? 11.614 3.768 12.862 1.00 78.12 100 VAL A CA 1
ATOM 803 C C . VAL A 1 100 ? 12.816 2.949 12.365 1.00 78.12 100 VAL A C 1
ATOM 805 O O . VAL A 1 100 ? 13.720 3.565 11.798 1.00 78.12 100 VAL A O 1
ATOM 808 N N . PRO A 1 101 ? 12.858 1.604 12.495 1.00 67.00 101 PRO A N 1
ATOM 809 C CA . PRO A 1 101 ? 14.003 0.813 12.037 1.00 67.00 101 PRO A CA 1
ATOM 810 C C . PRO A 1 101 ? 14.258 0.939 10.530 1.00 67.00 101 PRO A C 1
ATOM 812 O O . PRO A 1 101 ? 15.405 0.868 10.095 1.00 67.00 101 PRO A O 1
ATOM 815 N N . PHE A 1 102 ? 13.211 1.174 9.733 1.00 62.44 102 PHE A N 1
ATOM 816 C CA . PHE A 1 102 ? 13.342 1.405 8.297 1.00 62.44 102 PHE A CA 1
ATOM 817 C C . PHE A 1 102 ? 14.055 2.734 8.007 1.00 62.44 102 PHE A C 1
ATOM 819 O O . PHE A 1 102 ? 15.029 2.758 7.257 1.00 62.44 102 PHE A O 1
ATOM 826 N N . PHE A 1 103 ? 13.640 3.820 8.666 1.00 67.38 103 PHE A N 1
ATOM 827 C CA . PHE A 1 103 ? 14.290 5.127 8.518 1.00 67.38 103 PHE A CA 1
ATOM 828 C C . PHE A 1 103 ? 15.741 5.120 9.007 1.00 67.38 103 PHE A C 1
ATOM 830 O O . PHE A 1 103 ? 16.613 5.681 8.349 1.00 67.38 103 PHE A O 1
ATOM 837 N N . THR A 1 104 ? 16.026 4.451 10.128 1.00 75.81 104 THR A N 1
ATOM 838 C CA . THR A 1 104 ? 17.398 4.363 10.651 1.00 75.81 104 THR A CA 1
ATOM 839 C C . THR A 1 104 ? 18.322 3.519 9.777 1.00 75.81 104 THR A C 1
ATOM 841 O O . THR A 1 104 ? 19.527 3.744 9.796 1.00 75.81 104 THR A O 1
ATOM 844 N N . ASN A 1 105 ? 17.776 2.559 9.021 1.00 67.75 105 ASN A N 1
ATOM 845 C CA . ASN A 1 105 ? 18.549 1.704 8.118 1.00 67.75 105 ASN A CA 1
ATOM 846 C C . ASN A 1 105 ? 18.783 2.344 6.739 1.00 67.75 105 ASN A C 1
ATOM 848 O O . ASN A 1 105 ? 19.715 1.961 6.055 1.00 67.75 105 ASN A O 1
ATOM 852 N N . VAL A 1 106 ? 17.957 3.314 6.332 1.00 67.56 106 VAL A N 1
ATOM 853 C CA . VAL A 1 106 ? 18.166 4.115 5.107 1.00 67.56 106 VAL A CA 1
ATOM 854 C C . VAL A 1 106 ? 19.266 5.158 5.266 1.00 67.56 106 VAL A C 1
ATOM 856 O O . VAL A 1 106 ? 19.943 5.500 4.306 1.00 67.56 106 VAL A O 1
ATOM 859 N N . VAL A 1 107 ? 19.409 5.710 6.469 1.00 66.75 107 VAL A N 1
ATOM 860 C CA . VAL A 1 107 ? 20.376 6.781 6.761 1.00 66.75 107 VAL A CA 1
ATOM 861 C C . VAL A 1 107 ? 21.811 6.255 6.911 1.00 66.75 107 VAL A C 1
ATOM 863 O O . VAL A 1 107 ? 22.745 7.052 6.977 1.00 66.75 107 VAL A O 1
ATOM 866 N N . ARG A 1 108 ? 21.997 4.936 6.986 1.00 43.00 108 ARG A N 1
ATOM 867 C CA . ARG A 1 108 ? 23.283 4.294 7.256 1.00 43.00 108 ARG A CA 1
ATOM 868 C C . ARG A 1 108 ? 23.840 3.625 6.010 1.00 43.00 108 ARG A C 1
ATOM 870 O O . ARG A 1 108 ? 25.076 3.697 5.851 1.00 43.00 108 ARG A O 1
#

Secondary structure (DSSP, 8-state):
-HHHHHHHHHHHHHIIIIIITSPP-HHHHHHHHHHHHHHHHHHHHHHTTSS-HHHHHHHHHHHHHHHHHHHHHHHHHHHHHHHTTT-HHHHHHHHHHHHHHHHHHH--

InterPro domains:
  IPR045340 Domain of unknown function DUF6533 [PF20151] (1-39)

Foldseek 3Di:
DVVLVVVVVVCVVVCVVPVVPDDDALLSVLVVVLSVLVVVLVVLVVVCPPDDPVVSVVVNVLSVVVSVLLVVLQVVLVVQCVVPVNDPVSSVVSNVVSCVVVVVVVVD

Organism: NCBI:txid1314785